Protein AF-A0A1R4EZ30-F1 (afdb_monomer)

Solvent-accessible surface area (backbone atoms only — not comparable to full-atom values): 6349 Å² total; per-residue (Å²): 131,47,64,68,58,52,52,51,21,51,52,27,35,26,54,38,19,39,75,70,25,62,59,92,48,72,68,24,15,54,49,21,16,50,51,46,40,50,53,52,49,49,54,35,46,40,37,60,37,100,76,31,80,46,94,45,74,69,58,26,53,51,50,49,53,49,52,48,48,50,13,27,54,27,31,26,77,72,72,31,64,71,54,16,51,53,50,44,51,52,48,58,74,43,53,74,76,66,84,68,74,74,58,75,77,69,88,73,63,86,79,79,74,83,131

Secondary structure (DSSP, 8-state):
--HHHHHHHHHHHHHHHHHSSSSSSHHHHHHHHHHHHHHHHHHHHHHTSTT-S---HHHHHHHHHHHHHHHHHHHHHHH-HHHHHHHHHHHHHHS--TTSS-PPP-S--------

Nearest PDB structures (foldseek):
  5h9f-assembly1_A  TM=3.332E-01  e=7.995E+00  Escherichia coli K-12

Sequence (115 aa):
MAFVVEVVAFVSLGIWGWRHGFGDSTAGKWLGMLAVLAVAVALWALFVSPQSVFTVPALELVLRVVILGCGVLALGTIAGTAWAVAFGLIAAANSPSSTWDRSPADPAGPRFGRP

Structure (mmCIF, N/CA/C/O backbone):
data_AF-A0A1R4EZ30-F1
#
_entry.id   AF-A0A1R4EZ30-F1
#
loop_
_atom_site.group_PDB
_atom_site.id
_atom_site.type_symbol
_atom_site.label_atom_id
_atom_site.label_alt_id
_atom_site.label_comp_id
_atom_site.label_asym_id
_atom_site.label_entity_id
_atom_site.label_seq_id
_atom_site.pdbx_PDB_ins_code
_atom_site.Cartn_x
_atom_site.Cartn_y
_atom_site.Cartn_z
_atom_site.occupancy
_atom_site.B_iso_or_equiv
_atom_site.auth_seq_id
_atom_site.auth_comp_id
_atom_site.auth_asym_id
_atom_site.auth_atom_id
_atom_site.pdbx_PDB_model_num
ATOM 1 N N . MET A 1 1 ? -4.551 -7.590 14.679 1.00 50.44 1 MET A N 1
ATOM 2 C CA . MET A 1 1 ? -3.095 -7.547 14.420 1.00 50.44 1 MET A CA 1
ATOM 3 C C . MET A 1 1 ? -2.879 -7.346 12.923 1.00 50.44 1 MET A C 1
ATOM 5 O O . MET A 1 1 ? -2.882 -8.319 12.192 1.00 50.44 1 MET A O 1
ATOM 9 N N . ALA A 1 2 ? -2.763 -6.099 12.452 1.00 69.38 2 ALA A N 1
ATOM 10 C CA . ALA A 1 2 ? -2.714 -5.781 11.013 1.00 69.38 2 ALA A CA 1
ATOM 11 C C . ALA A 1 2 ? -1.304 -5.427 10.488 1.00 69.38 2 ALA A C 1
ATOM 13 O O . ALA A 1 2 ? -1.125 -5.231 9.291 1.00 69.38 2 ALA A O 1
ATOM 14 N N . PHE A 1 3 ? -0.292 -5.378 11.363 1.00 73.75 3 PHE A N 1
ATOM 15 C CA . PHE A 1 3 ? 1.050 -4.888 11.024 1.00 73.75 3 PHE A CA 1
ATOM 16 C C . PHE A 1 3 ? 1.721 -5.678 9.890 1.00 73.75 3 PHE A C 1
ATOM 18 O O . PHE A 1 3 ? 2.305 -5.092 8.988 1.00 73.75 3 PHE A O 1
ATOM 25 N N . VAL A 1 4 ? 1.586 -7.009 9.885 1.00 79.19 4 VAL A N 1
ATOM 26 C CA . VAL A 1 4 ? 2.168 -7.856 8.827 1.00 79.19 4 VAL A CA 1
ATOM 27 C C . VAL A 1 4 ? 1.574 -7.519 7.457 1.00 79.19 4 VAL A C 1
ATOM 29 O O . VAL A 1 4 ? 2.306 -7.423 6.477 1.00 79.19 4 VAL A O 1
ATOM 32 N N . VAL A 1 5 ? 0.259 -7.291 7.390 1.00 80.12 5 VAL A N 1
ATOM 33 C CA . VAL A 1 5 ? -0.429 -6.915 6.146 1.00 80.12 5 VAL A CA 1
ATOM 34 C C . VAL A 1 5 ? 0.079 -5.562 5.644 1.00 80.12 5 VAL A C 1
ATOM 36 O O . VAL A 1 5 ? 0.346 -5.409 4.455 1.00 80.12 5 VAL A O 1
ATOM 39 N N . GLU A 1 6 ? 0.272 -4.599 6.545 1.00 81.38 6 GLU A N 1
ATOM 40 C CA . GLU A 1 6 ? 0.814 -3.280 6.201 1.00 81.38 6 GLU A CA 1
ATOM 41 C C . GLU A 1 6 ? 2.249 -3.380 5.671 1.00 81.38 6 GLU A C 1
ATOM 43 O O . GLU A 1 6 ? 2.558 -2.803 4.629 1.00 81.38 6 GLU A O 1
ATOM 48 N N . VAL A 1 7 ? 3.106 -4.184 6.307 1.00 84.62 7 VAL A N 1
ATOM 49 C CA . VAL A 1 7 ? 4.475 -4.431 5.826 1.00 84.62 7 VAL A CA 1
ATOM 50 C C . VAL A 1 7 ? 4.465 -5.039 4.422 1.00 84.62 7 VAL A C 1
ATOM 52 O O . VAL A 1 7 ? 5.203 -4.576 3.553 1.00 84.62 7 VAL A O 1
ATOM 55 N N . VAL A 1 8 ? 3.608 -6.029 4.161 1.00 85.56 8 VAL A N 1
ATOM 56 C CA . VAL A 1 8 ? 3.484 -6.632 2.823 1.00 85.56 8 VAL A CA 1
ATOM 57 C C . VAL A 1 8 ? 3.014 -5.604 1.791 1.00 85.56 8 VAL A C 1
ATOM 59 O O . VAL A 1 8 ? 3.546 -5.583 0.677 1.00 85.56 8 VAL A O 1
ATOM 62 N N . ALA A 1 9 ? 2.079 -4.718 2.146 1.00 85.00 9 ALA A N 1
ATOM 63 C CA . ALA A 1 9 ? 1.649 -3.634 1.265 1.00 85.00 9 ALA A CA 1
ATOM 64 C C . ALA A 1 9 ? 2.809 -2.681 0.937 1.00 85.00 9 ALA A C 1
ATOM 66 O O . ALA A 1 9 ? 3.036 -2.387 -0.238 1.00 85.00 9 ALA A O 1
ATOM 67 N N . PHE A 1 10 ? 3.591 -2.259 1.937 1.00 86.88 10 PHE A N 1
ATOM 68 C CA . PHE A 1 10 ? 4.755 -1.396 1.716 1.00 86.88 10 PHE A CA 1
ATOM 69 C C . PHE A 1 10 ? 5.820 -2.067 0.850 1.00 86.88 10 PHE A C 1
ATOM 71 O O . PHE A 1 10 ? 6.312 -1.451 -0.093 1.00 86.88 10 PHE A O 1
ATOM 78 N N . VAL A 1 11 ? 6.145 -3.335 1.109 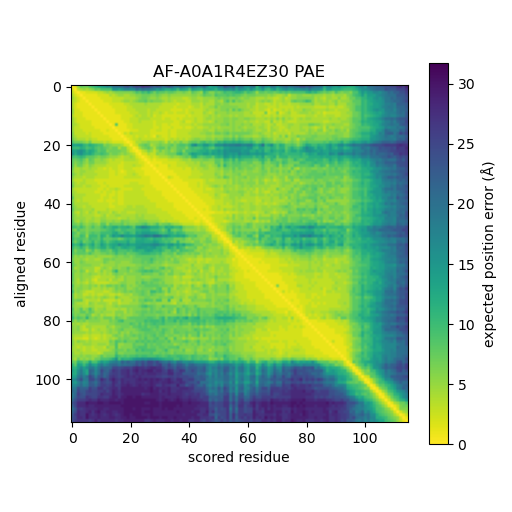1.00 89.38 11 VAL A N 1
ATOM 79 C CA . VAL A 1 11 ? 7.104 -4.090 0.287 1.00 89.38 11 VAL A CA 1
ATOM 80 C C . VAL A 1 11 ? 6.612 -4.187 -1.158 1.00 89.38 11 VAL A C 1
ATOM 82 O O . VAL A 1 11 ? 7.376 -3.921 -2.085 1.00 89.38 11 VAL A O 1
ATOM 85 N N . SER A 1 12 ? 5.329 -4.494 -1.358 1.00 87.00 12 SER A N 1
ATOM 86 C CA . SER A 1 12 ? 4.723 -4.576 -2.692 1.00 87.00 12 SER A CA 1
ATOM 87 C C . SER A 1 12 ? 4.796 -3.234 -3.423 1.00 87.00 12 SER A C 1
ATOM 89 O O . SER A 1 12 ? 5.188 -3.190 -4.587 1.00 87.00 12 SER A O 1
ATOM 91 N N . LEU A 1 13 ? 4.497 -2.131 -2.730 1.00 86.19 13 LEU A N 1
ATOM 92 C CA . LEU A 1 13 ? 4.601 -0.775 -3.272 1.00 86.19 13 LEU A CA 1
ATOM 93 C C . LEU A 1 13 ? 6.040 -0.377 -3.601 1.00 86.19 13 LEU A C 1
ATOM 95 O O . LEU A 1 13 ? 6.281 0.217 -4.650 1.00 86.19 13 LEU A O 1
ATOM 99 N N . GLY A 1 14 ? 7.002 -0.742 -2.753 1.00 86.69 14 GLY A N 1
ATOM 100 C CA . GLY A 1 14 ? 8.421 -0.516 -3.014 1.00 86.69 14 GLY A CA 1
ATOM 101 C C . GLY A 1 14 ? 8.900 -1.265 -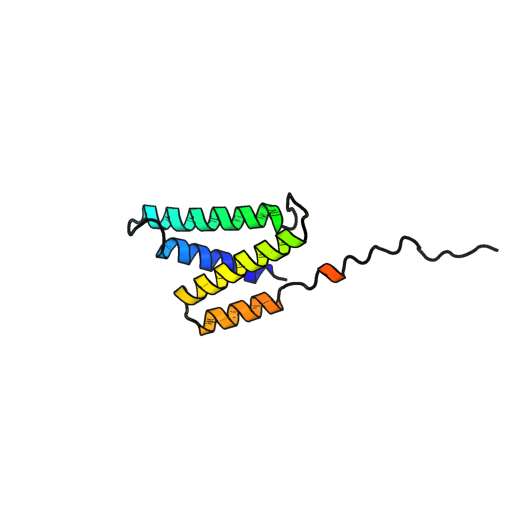4.258 1.00 86.69 14 GLY A C 1
ATOM 102 O O . GLY A 1 14 ? 9.528 -0.670 -5.133 1.00 86.69 14 GLY A O 1
ATOM 103 N N . ILE A 1 15 ? 8.538 -2.546 -4.393 1.00 89.06 15 ILE A N 1
ATOM 104 C CA . ILE A 1 15 ? 8.855 -3.351 -5.585 1.00 89.06 15 ILE A CA 1
ATOM 105 C C . ILE A 1 15 ? 8.164 -2.776 -6.828 1.00 89.06 15 ILE A C 1
ATOM 107 O O . ILE A 1 15 ? 8.761 -2.741 -7.906 1.00 89.06 15 ILE A O 1
ATOM 111 N N . TRP A 1 16 ? 6.924 -2.302 -6.700 1.00 89.94 16 TRP A N 1
ATOM 112 C CA . TRP A 1 16 ? 6.216 -1.659 -7.803 1.00 89.94 16 TRP A CA 1
ATOM 113 C C . TRP A 1 16 ? 6.901 -0.358 -8.239 1.00 89.94 16 TRP A C 1
ATOM 115 O O . TRP A 1 16 ? 7.166 -0.196 -9.431 1.00 89.94 16 TRP A O 1
ATOM 125 N N . GLY A 1 17 ? 7.281 0.503 -7.289 1.00 84.69 17 GLY A N 1
ATOM 126 C CA . GLY A 1 17 ? 8.029 1.740 -7.539 1.00 84.69 17 GLY A CA 1
ATOM 127 C C . GLY A 1 17 ? 9.432 1.501 -8.104 1.00 84.69 17 GLY A C 1
ATOM 128 O O . GLY A 1 17 ? 9.914 2.296 -8.904 1.00 84.69 17 GLY A O 1
ATOM 129 N N . TRP A 1 18 ? 10.067 0.376 -7.768 1.00 86.44 18 TRP A N 1
ATOM 130 C CA . TRP A 1 18 ? 11.312 -0.065 -8.402 1.00 86.44 18 TRP A CA 1
ATOM 131 C C . TRP A 1 18 ? 11.112 -0.474 -9.867 1.00 86.44 18 TRP A C 1
ATOM 133 O O . TRP A 1 18 ? 11.945 -0.175 -10.721 1.00 86.44 18 TRP A O 1
ATOM 143 N N . ARG A 1 19 ? 10.019 -1.187 -10.167 1.00 86.44 19 ARG A N 1
ATOM 144 C CA . ARG A 1 19 ? 9.719 -1.701 -11.515 1.00 86.44 19 ARG A CA 1
ATOM 145 C C . ARG A 1 19 ? 9.191 -0.627 -12.469 1.00 86.44 19 ARG A C 1
ATOM 147 O O . ARG A 1 19 ? 9.505 -0.689 -13.649 1.00 86.44 19 ARG A O 1
ATOM 154 N N . HIS A 1 20 ? 8.407 0.323 -11.960 1.00 83.19 20 HIS A N 1
ATOM 155 C CA . HIS A 1 20 ? 7.706 1.354 -12.743 1.00 83.19 20 HIS A CA 1
ATOM 156 C C . HIS A 1 20 ? 8.188 2.777 -12.416 1.00 83.19 20 HIS A C 1
ATOM 158 O O . HIS A 1 20 ? 7.484 3.749 -12.681 1.00 83.19 20 HIS A O 1
ATOM 16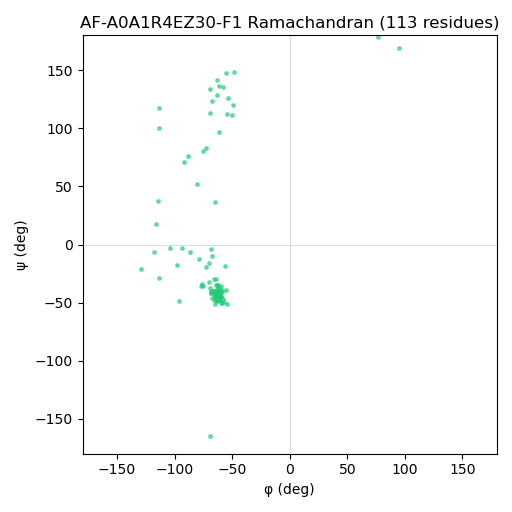4 N N . GLY A 1 21 ? 9.358 2.898 -11.785 1.00 76.88 21 GLY A N 1
ATOM 165 C CA . GLY A 1 21 ? 9.948 4.170 -11.379 1.00 76.88 21 GLY A CA 1
ATOM 166 C C . GLY A 1 21 ? 10.424 5.033 -12.549 1.00 76.88 21 GLY A C 1
ATOM 167 O O . GLY A 1 21 ? 10.081 4.819 -13.710 1.00 76.88 21 GLY A O 1
ATOM 168 N N . PHE A 1 22 ? 11.244 6.036 -12.237 1.00 79.38 22 PHE A N 1
ATOM 169 C CA . PHE A 1 22 ? 11.663 7.057 -13.199 1.00 79.38 22 PHE A CA 1
ATOM 170 C C . PHE A 1 22 ? 12.713 6.529 -14.195 1.00 79.38 22 PHE A C 1
ATOM 172 O O . PHE A 1 22 ? 13.910 6.780 -14.059 1.00 79.38 22 PHE A O 1
ATOM 179 N N . GLY A 1 23 ? 12.250 5.811 -15.220 1.00 75.81 23 GLY A N 1
ATOM 180 C CA . GLY A 1 23 ? 13.068 5.281 -16.313 1.00 75.81 23 GLY A CA 1
ATOM 181 C C . GLY A 1 23 ? 13.886 4.035 -15.951 1.00 75.81 23 GLY A C 1
ATOM 182 O O . GLY A 1 23 ? 13.880 3.554 -14.820 1.00 75.81 23 GLY A O 1
ATOM 183 N N . ASP A 1 24 ? 14.624 3.507 -16.931 1.00 82.44 24 ASP A N 1
ATOM 184 C CA . ASP A 1 24 ? 15.331 2.222 -16.796 1.00 82.44 24 ASP A CA 1
ATOM 185 C C . ASP A 1 24 ? 16.649 2.285 -16.016 1.00 82.44 24 ASP A C 1
ATOM 187 O O . ASP A 1 24 ? 17.197 1.243 -15.633 1.00 82.44 24 ASP A O 1
ATOM 191 N N . SER A 1 25 ? 17.153 3.49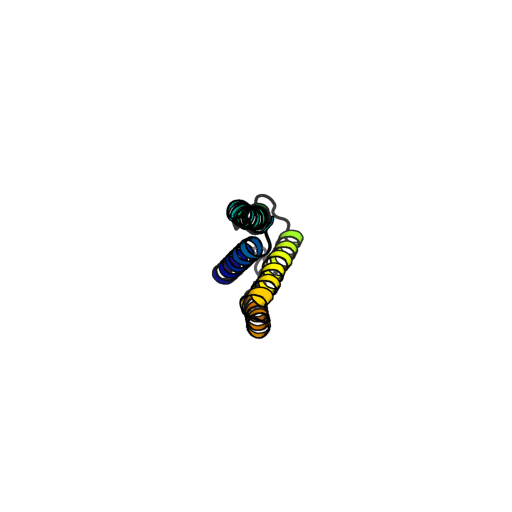5 -15.755 1.00 88.81 25 SER A N 1
ATOM 192 C CA . SER A 1 25 ? 18.402 3.701 -15.021 1.00 88.81 25 SER A CA 1
ATOM 193 C C . SER A 1 25 ? 18.304 3.179 -13.584 1.00 88.81 25 SER A C 1
ATOM 195 O O . SER A 1 25 ? 17.292 3.359 -12.905 1.00 88.81 25 SER A O 1
ATOM 197 N N . THR A 1 26 ? 19.382 2.575 -13.075 1.00 88.25 26 THR A N 1
ATOM 198 C CA . THR A 1 26 ? 19.438 2.067 -11.693 1.00 88.25 26 THR A CA 1
ATOM 199 C C . THR A 1 26 ? 19.109 3.156 -10.669 1.00 88.25 26 THR A C 1
ATOM 201 O O . THR A 1 26 ? 18.395 2.898 -9.704 1.00 88.25 26 THR A O 1
ATOM 204 N N . ALA A 1 27 ? 19.581 4.386 -10.899 1.00 88.69 27 ALA A N 1
ATOM 205 C CA . ALA A 1 27 ? 19.275 5.527 -10.042 1.00 88.69 27 ALA A CA 1
ATOM 206 C C . ALA A 1 27 ? 17.777 5.872 -10.062 1.00 88.69 27 ALA A C 1
ATOM 208 O O . ALA A 1 27 ? 17.191 6.073 -9.002 1.00 88.69 27 ALA A O 1
ATOM 209 N N . GLY A 1 28 ? 17.142 5.869 -11.238 1.00 87.12 28 GLY A N 1
ATOM 210 C CA . GLY A 1 28 ? 15.708 6.123 -11.397 1.00 87.12 28 GLY A CA 1
ATOM 211 C C . GLY A 1 28 ? 14.813 5.086 -10.713 1.00 87.12 28 GLY A C 1
ATOM 212 O O . GLY A 1 28 ? 13.788 5.445 -10.128 1.00 87.12 28 GLY A O 1
ATOM 213 N N . LYS A 1 29 ? 15.241 3.818 -10.696 1.00 88.31 29 LYS A N 1
ATOM 214 C CA . LYS A 1 29 ? 14.559 2.729 -9.975 1.00 88.31 29 LYS A CA 1
ATOM 215 C C . LYS A 1 29 ? 14.628 2.904 -8.457 1.00 88.31 29 LYS A C 1
ATOM 217 O O . LYS A 1 29 ? 13.598 2.812 -7.789 1.00 88.31 29 LYS A O 1
ATOM 222 N N . TRP A 1 30 ? 15.809 3.231 -7.915 1.00 90.31 30 TRP A N 1
ATOM 223 C CA . TRP A 1 30 ? 15.954 3.577 -6.492 1.00 90.31 30 TRP A CA 1
ATOM 224 C C . TRP A 1 30 ? 15.106 4.795 -6.130 1.00 90.31 30 TRP A C 1
ATOM 226 O O . TRP A 1 30 ? 14.409 4.771 -5.119 1.00 90.31 30 TRP A O 1
ATOM 236 N N . LEU A 1 31 ? 15.116 5.833 -6.970 1.00 91.56 31 LEU A N 1
ATOM 237 C CA . LEU A 1 31 ? 14.328 7.045 -6.747 1.00 91.56 31 LEU A CA 1
ATOM 238 C C . LEU A 1 31 ? 12.824 6.755 -6.733 1.00 91.56 31 LEU A C 1
ATOM 240 O O . LEU A 1 31 ? 12.128 7.235 -5.845 1.00 91.56 31 LEU A O 1
ATOM 244 N N . GLY A 1 32 ? 12.330 5.942 -7.672 1.00 87.19 32 GLY A N 1
ATOM 245 C CA . GLY A 1 32 ? 10.925 5.531 -7.726 1.00 87.19 32 GLY A CA 1
ATOM 246 C C . GLY A 1 32 ? 10.500 4.740 -6.489 1.00 87.19 32 GLY A C 1
ATOM 247 O O . GLY A 1 32 ? 9.494 5.067 -5.861 1.00 87.19 32 GLY A O 1
ATOM 248 N N . MET A 1 33 ? 11.302 3.751 -6.083 1.00 90.12 33 MET A N 1
ATOM 249 C CA . MET A 1 33 ? 11.056 2.977 -4.863 1.00 90.12 33 MET A CA 1
ATOM 250 C C . MET A 1 33 ? 11.037 3.867 -3.614 1.00 90.12 33 MET A C 1
ATOM 252 O O . MET A 1 33 ? 10.095 3.797 -2.824 1.00 90.12 33 MET A O 1
ATOM 256 N N . LEU A 1 34 ? 12.058 4.713 -3.438 1.00 90.94 34 LEU A N 1
ATOM 257 C CA . LEU A 1 34 ? 12.172 5.593 -2.275 1.00 90.94 34 LEU A CA 1
ATOM 258 C C . LEU A 1 34 ? 11.058 6.638 -2.240 1.00 90.94 34 LEU A C 1
ATOM 260 O O . LEU A 1 34 ? 10.513 6.882 -1.170 1.00 90.94 34 LEU A O 1
ATOM 264 N N . ALA A 1 35 ? 10.679 7.216 -3.381 1.00 88.38 35 ALA A N 1
ATOM 265 C CA . ALA A 1 35 ? 9.592 8.187 -3.453 1.00 88.38 35 ALA A CA 1
ATOM 266 C C . ALA A 1 35 ? 8.249 7.563 -3.047 1.00 88.38 35 ALA A C 1
ATOM 268 O O . ALA A 1 35 ? 7.547 8.113 -2.199 1.00 88.38 35 ALA A O 1
ATOM 269 N N . VAL A 1 36 ? 7.912 6.390 -3.599 1.00 89.00 36 VAL A N 1
ATOM 270 C CA . VAL A 1 36 ? 6.664 5.684 -3.266 1.00 89.00 36 VAL A CA 1
ATOM 271 C C . VAL A 1 36 ? 6.635 5.296 -1.787 1.00 89.00 36 VAL A C 1
ATOM 273 O O . VAL A 1 36 ? 5.639 5.547 -1.107 1.00 89.00 36 VAL A O 1
ATOM 276 N N . LEU A 1 37 ? 7.730 4.731 -1.267 1.00 89.56 37 LEU A N 1
ATOM 277 C CA . LEU A 1 37 ? 7.822 4.363 0.146 1.00 89.56 37 LEU A CA 1
ATOM 278 C C . LEU A 1 37 ? 7.764 5.583 1.064 1.00 89.56 37 LEU A C 1
ATOM 280 O O . LEU A 1 37 ? 7.042 5.546 2.055 1.00 89.56 37 LEU A O 1
ATOM 284 N N . ALA A 1 38 ? 8.468 6.667 0.738 1.00 88.69 38 ALA A N 1
ATOM 285 C CA . ALA A 1 38 ? 8.468 7.884 1.543 1.00 88.69 38 ALA A CA 1
ATOM 286 C C . ALA A 1 38 ? 7.060 8.476 1.655 1.00 88.69 38 ALA A C 1
ATOM 288 O O . ALA A 1 38 ? 6.622 8.793 2.758 1.00 88.69 38 ALA A O 1
ATOM 289 N N . VAL A 1 39 ? 6.323 8.563 0.542 1.00 87.50 39 VAL A N 1
ATOM 290 C CA . VAL A 1 39 ? 4.936 9.049 0.545 1.00 87.50 39 VAL A CA 1
ATOM 291 C C . VAL A 1 39 ? 4.033 8.121 1.357 1.00 87.50 39 VAL A C 1
ATOM 293 O O . VAL A 1 39 ? 3.287 8.589 2.216 1.00 87.50 39 VAL A O 1
ATOM 296 N N . ALA A 1 40 ? 4.113 6.808 1.129 1.00 87.50 40 ALA A N 1
ATOM 297 C CA . ALA A 1 40 ? 3.255 5.844 1.811 1.00 87.50 40 ALA A CA 1
ATOM 298 C C . ALA A 1 40 ? 3.515 5.814 3.330 1.00 87.50 40 ALA A C 1
ATOM 300 O O . ALA A 1 40 ? 2.569 5.838 4.119 1.00 87.50 40 ALA A O 1
ATOM 301 N N . VAL A 1 41 ? 4.785 5.817 3.746 1.00 87.81 41 VAL A N 1
ATOM 302 C CA . VAL A 1 41 ? 5.186 5.848 5.161 1.00 87.81 41 VAL A CA 1
ATOM 303 C C . VAL A 1 41 ? 4.832 7.184 5.804 1.00 87.81 41 VAL A C 1
ATOM 305 O O . VAL A 1 41 ? 4.353 7.182 6.932 1.00 87.81 41 VAL A O 1
ATOM 308 N N . ALA A 1 42 ? 5.008 8.313 5.111 1.00 86.88 42 ALA A N 1
ATOM 309 C CA . ALA A 1 42 ? 4.628 9.619 5.644 1.00 86.88 42 ALA A CA 1
ATOM 310 C C . ALA A 1 42 ? 3.119 9.694 5.912 1.00 86.88 42 ALA A C 1
ATOM 312 O O . ALA A 1 42 ? 2.712 10.071 7.008 1.00 86.88 42 ALA A O 1
ATOM 313 N N . LEU A 1 43 ? 2.288 9.273 4.953 1.00 82.31 43 LEU A N 1
ATOM 314 C CA . LEU A 1 43 ? 0.834 9.227 5.127 1.00 82.31 43 LEU A CA 1
ATOM 315 C C . LEU A 1 43 ? 0.424 8.282 6.264 1.00 82.31 43 LEU A C 1
ATOM 317 O O . LEU A 1 43 ? -0.441 8.620 7.072 1.00 82.31 43 LEU A O 1
ATOM 321 N N . TRP A 1 44 ? 1.075 7.124 6.365 1.00 84.75 44 TRP A N 1
ATOM 322 C CA . TRP A 1 44 ? 0.826 6.177 7.448 1.00 84.75 44 TRP A CA 1
ATOM 323 C C . TRP A 1 44 ? 1.233 6.741 8.815 1.00 84.75 44 TRP A C 1
ATOM 325 O O . TRP A 1 44 ? 0.442 6.711 9.753 1.00 84.75 44 TRP A O 1
ATOM 335 N N . ALA A 1 45 ? 2.429 7.317 8.936 1.00 84.12 45 ALA A N 1
ATOM 336 C CA . ALA A 1 45 ? 2.928 7.888 10.185 1.00 84.12 45 ALA A CA 1
ATOM 337 C C . ALA A 1 45 ? 2.060 9.056 10.666 1.00 84.12 45 ALA A C 1
ATOM 339 O O . ALA A 1 45 ? 1.851 9.228 11.865 1.00 84.12 45 ALA A O 1
ATOM 340 N N . LEU A 1 46 ? 1.533 9.837 9.726 1.00 82.44 46 LEU A N 1
ATOM 341 C CA . LEU A 1 46 ? 0.782 11.042 10.025 1.00 82.44 46 LEU A CA 1
ATOM 342 C C . LEU A 1 46 ? -0.648 10.750 10.514 1.00 82.44 46 LEU A C 1
ATOM 344 O O . LEU A 1 46 ? -1.138 11.468 11.387 1.00 82.44 46 LEU A O 1
ATOM 348 N N . PHE A 1 47 ? -1.286 9.691 9.996 1.00 77.69 47 PHE A N 1
ATOM 349 C CA . PHE A 1 47 ? -2.724 9.443 10.190 1.00 77.69 47 PHE A CA 1
ATOM 350 C C . PHE A 1 47 ? -3.110 8.046 10.688 1.00 77.69 47 PHE A C 1
ATOM 352 O O . PHE A 1 47 ? -4.214 7.885 11.193 1.00 77.69 47 PHE A O 1
ATOM 359 N N . VAL A 1 48 ? -2.256 7.034 10.511 1.00 72.69 48 VAL A N 1
ATOM 360 C CA . VAL A 1 48 ? -2.588 5.620 10.794 1.00 72.69 48 VAL A CA 1
ATOM 361 C C . VAL A 1 48 ? -1.770 5.052 11.957 1.00 72.69 48 VAL A C 1
ATOM 363 O O . VAL A 1 48 ? -2.227 4.153 12.658 1.00 72.69 48 VAL A O 1
ATOM 366 N N . SER A 1 49 ? -0.560 5.568 12.178 1.00 75.56 49 SER A N 1
ATOM 367 C CA . SER A 1 49 ? 0.316 5.156 13.277 1.00 75.56 49 SER A CA 1
ATOM 368 C C . SER A 1 49 ? -0.377 5.280 14.647 1.00 75.56 49 SER A C 1
ATOM 370 O O . SER A 1 49 ? -1.121 6.232 14.869 1.00 75.56 49 SER A O 1
ATOM 372 N N . PRO A 1 50 ? -0.066 4.406 15.627 1.00 67.31 50 PRO A N 1
ATOM 373 C CA . PRO A 1 50 ? -0.513 4.558 17.020 1.00 67.31 50 PRO A CA 1
ATOM 374 C C . PRO A 1 50 ? -0.113 5.896 17.661 1.00 67.31 50 PRO A C 1
ATOM 376 O O . PRO A 1 50 ? -0.643 6.277 18.701 1.00 67.31 50 PRO A O 1
ATOM 379 N N . GLN A 1 51 ? 0.877 6.572 17.076 1.00 71.69 51 GLN A N 1
ATOM 380 C CA . GLN A 1 51 ? 1.340 7.910 17.440 1.00 71.69 51 GLN A CA 1
ATOM 381 C C . GLN A 1 51 ? 1.053 8.905 16.301 1.00 71.69 51 GLN A C 1
ATOM 383 O O . GLN A 1 51 ? 1.884 9.759 15.996 1.00 71.69 51 GLN A O 1
ATOM 388 N N . SER A 1 52 ? -0.084 8.759 15.614 1.00 77.69 52 SER A N 1
ATOM 389 C CA . SER A 1 52 ? -0.514 9.672 14.554 1.00 77.69 52 SER A CA 1
ATOM 390 C C . SER A 1 52 ? -0.618 11.098 15.087 1.00 77.69 52 SER A C 1
ATOM 392 O O . SER A 1 52 ? -1.214 11.325 16.142 1.00 77.69 52 SER A O 1
ATOM 394 N N . VAL A 1 53 ? -0.102 12.064 14.329 1.00 77.56 53 VAL A N 1
ATOM 395 C CA . VAL A 1 53 ? -0.177 13.487 14.696 1.00 77.56 53 VAL A CA 1
ATOM 396 C C . VAL A 1 53 ? -1.614 14.005 14.580 1.00 77.56 53 VAL A C 1
ATOM 398 O O . VAL A 1 53 ? -2.025 14.858 15.365 1.00 77.56 53 VAL A O 1
ATOM 401 N N . PHE A 1 54 ? -2.394 13.474 13.629 1.00 74.56 54 PHE A N 1
ATOM 402 C CA . PHE A 1 54 ? -3.789 13.858 13.420 1.00 74.56 54 PHE A CA 1
ATOM 403 C C . PHE A 1 54 ? -4.749 12.712 13.729 1.00 74.56 54 PHE A C 1
ATOM 405 O O . PHE A 1 54 ? -4.783 11.700 13.033 1.00 74.56 54 PHE A O 1
ATOM 412 N N . THR A 1 55 ? -5.608 12.920 14.723 1.00 72.81 55 THR A N 1
ATOM 413 C CA . THR A 1 55 ? -6.618 11.946 15.150 1.00 72.81 55 THR A CA 1
ATOM 414 C C . THR A 1 55 ? -7.939 12.183 14.412 1.00 72.81 55 THR A C 1
ATOM 416 O O . THR A 1 55 ? -8.911 12.680 14.979 1.00 72.81 55 THR A O 1
ATOM 419 N N . VAL A 1 56 ? -7.974 11.871 13.113 1.00 79.25 56 VAL A N 1
ATOM 420 C CA . VAL A 1 56 ? -9.179 12.008 12.272 1.00 79.25 56 VAL A CA 1
ATOM 421 C C . VAL A 1 56 ? -9.648 10.61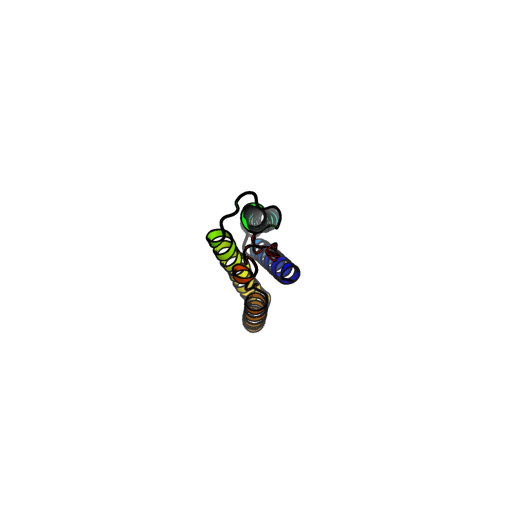4 11.828 1.00 79.25 56 VAL A C 1
ATOM 423 O O . VAL A 1 56 ? -9.106 10.080 10.859 1.00 79.25 56 VAL A O 1
ATOM 426 N N . PRO A 1 57 ? -10.675 10.022 12.477 1.00 76.38 57 PRO A N 1
ATOM 427 C CA . PRO A 1 57 ? -11.051 8.616 12.269 1.00 76.38 57 PRO A CA 1
ATOM 428 C C . PRO A 1 57 ? -11.435 8.281 10.824 1.00 76.38 57 PRO A C 1
ATOM 430 O O . PRO A 1 57 ? -11.145 7.199 10.322 1.00 76.38 57 PRO A O 1
ATOM 433 N N . ALA A 1 58 ? -12.091 9.221 10.137 1.00 78.12 58 ALA A N 1
ATOM 434 C CA . ALA A 1 58 ? -12.474 9.044 8.741 1.00 78.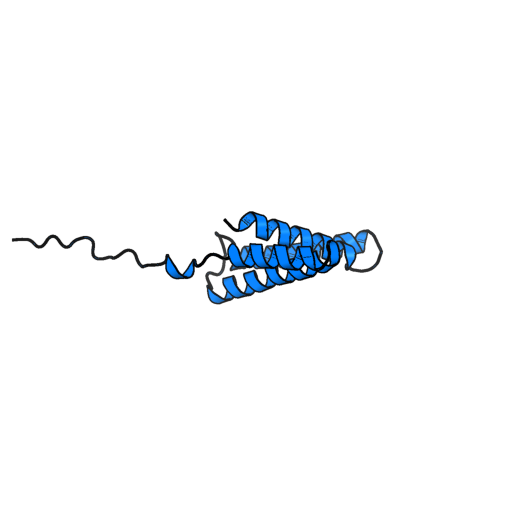12 58 ALA A CA 1
ATOM 435 C C . ALA A 1 58 ? -11.246 8.989 7.818 1.00 78.12 58 ALA A C 1
ATOM 437 O O . ALA A 1 58 ? -11.199 8.179 6.896 1.00 78.12 58 ALA A O 1
ATOM 438 N N . LEU A 1 59 ? -10.241 9.828 8.081 1.00 78.12 59 LEU A N 1
ATOM 439 C CA . LEU A 1 59 ? -9.045 9.921 7.250 1.00 78.12 59 LEU A CA 1
ATOM 440 C C . LEU A 1 59 ? -8.110 8.730 7.470 1.00 78.12 59 LEU A C 1
ATOM 442 O O . LEU A 1 59 ? -7.534 8.231 6.507 1.00 78.12 59 LEU A O 1
ATOM 446 N N . GLU A 1 60 ? -8.031 8.235 8.705 1.00 79.44 60 GLU A N 1
ATOM 447 C CA . GLU A 1 60 ? -7.360 6.978 9.042 1.00 79.44 60 GLU A CA 1
ATOM 448 C C . GLU A 1 60 ? -7.910 5.823 8.189 1.00 79.44 60 GLU A C 1
ATOM 450 O O . GLU A 1 60 ? -7.150 5.130 7.510 1.00 79.44 60 GLU A O 1
ATOM 455 N N . LEU A 1 61 ? -9.239 5.657 8.155 1.00 80.94 61 LEU A N 1
ATOM 456 C CA . LEU A 1 61 ? -9.884 4.599 7.376 1.00 80.94 61 LEU A CA 1
ATOM 457 C C . LEU A 1 61 ? -9.631 4.762 5.872 1.00 80.94 61 LEU A C 1
ATOM 459 O O . LEU A 1 61 ? -9.262 3.794 5.204 1.00 80.94 61 LEU A O 1
ATOM 463 N N . VAL A 1 62 ? -9.796 5.979 5.343 1.00 81.88 62 VAL A N 1
ATOM 464 C CA . VAL A 1 62 ? -9.568 6.275 3.920 1.00 81.88 62 VAL A CA 1
ATOM 465 C C . VAL A 1 62 ? -8.132 5.951 3.524 1.00 81.88 62 VAL A C 1
ATOM 467 O O . VAL A 1 62 ? -7.917 5.223 2.557 1.00 81.88 62 VAL A O 1
ATOM 470 N N . LEU A 1 63 ? -7.144 6.432 4.279 1.00 81.00 63 LEU A N 1
ATOM 471 C CA . LEU A 1 63 ? -5.738 6.175 3.974 1.00 81.00 63 LEU A CA 1
ATOM 472 C C . LEU A 1 63 ? -5.388 4.702 4.080 1.00 81.00 63 LEU A C 1
ATOM 474 O O . LEU A 1 63 ? -4.607 4.206 3.272 1.00 81.00 63 LEU A O 1
ATOM 478 N N . ARG A 1 64 ? -5.999 3.977 5.013 1.00 82.50 64 ARG A N 1
ATOM 479 C CA . ARG A 1 64 ? -5.788 2.538 5.117 1.00 82.50 64 ARG A CA 1
ATOM 480 C C . ARG A 1 64 ? -6.313 1.798 3.892 1.00 82.50 64 ARG A C 1
ATOM 482 O O . ARG A 1 64 ? -5.591 0.975 3.333 1.00 82.50 64 ARG A O 1
ATOM 489 N N . VAL A 1 65 ? -7.523 2.128 3.439 1.00 82.81 65 VAL A N 1
ATOM 490 C CA . VAL A 1 65 ? -8.099 1.570 2.204 1.00 82.81 65 VAL A CA 1
ATOM 491 C C . VAL A 1 65 ? -7.229 1.918 0.998 1.00 82.81 65 VAL A C 1
ATOM 493 O O . VAL A 1 65 ? -6.968 1.049 0.170 1.00 82.81 65 VAL A O 1
ATOM 496 N N . VAL A 1 66 ? -6.726 3.151 0.919 1.00 84.19 66 VAL A N 1
ATOM 497 C CA . VAL A 1 66 ? -5.846 3.591 -0.170 1.00 84.19 66 VAL A CA 1
ATOM 498 C C . VAL A 1 66 ? -4.517 2.833 -0.154 1.00 84.19 66 VAL A C 1
ATOM 500 O O . VAL A 1 66 ? -4.142 2.260 -1.171 1.00 84.19 66 VAL A O 1
ATOM 503 N N . ILE A 1 67 ? -3.814 2.772 0.979 1.00 83.62 67 ILE A N 1
ATOM 504 C CA . ILE A 1 67 ? -2.503 2.110 1.084 1.00 83.62 67 ILE A CA 1
ATOM 505 C C . ILE A 1 67 ? -2.633 0.609 0.803 1.00 83.62 67 ILE A C 1
ATOM 507 O O . ILE A 1 67 ? -1.862 0.060 0.013 1.00 83.62 67 ILE A O 1
ATOM 511 N N . LEU A 1 68 ? -3.626 -0.053 1.403 1.00 84.31 68 LEU A N 1
ATOM 512 C CA . LEU A 1 68 ? -3.862 -1.482 1.192 1.00 84.31 68 LEU A CA 1
ATOM 513 C C . LEU A 1 68 ? -4.338 -1.768 -0.234 1.00 84.31 68 LEU A C 1
ATOM 515 O O . LEU A 1 68 ? -3.850 -2.711 -0.849 1.00 84.31 68 LEU A O 1
ATOM 519 N N . GLY A 1 69 ? -5.226 -0.940 -0.788 1.00 82.00 69 GLY A N 1
ATOM 520 C CA . GLY A 1 69 ? -5.684 -1.051 -2.174 1.00 82.00 69 GLY A CA 1
ATOM 521 C C . GLY A 1 69 ? -4.539 -0.889 -3.173 1.00 82.00 69 GLY A C 1
ATOM 522 O O . GLY A 1 69 ? -4.384 -1.708 -4.078 1.00 82.00 69 GLY A O 1
ATOM 523 N N . CYS A 1 70 ? -3.668 0.099 -2.964 1.00 83.94 70 CYS A N 1
ATOM 524 C CA . CYS A 1 70 ? -2.448 0.263 -3.749 1.00 83.94 70 CYS A CA 1
ATOM 525 C C . CYS A 1 70 ? -1.506 -0.944 -3.587 1.00 83.94 70 CYS A C 1
ATOM 527 O O . CYS A 1 70 ? -0.936 -1.402 -4.574 1.00 83.94 70 CYS A O 1
ATOM 529 N N . GLY A 1 71 ? -1.390 -1.511 -2.381 1.00 81.50 71 GLY A N 1
ATOM 530 C CA . GLY A 1 71 ? -0.650 -2.751 -2.131 1.00 81.50 71 GLY A CA 1
ATOM 531 C C . GLY A 1 71 ? -1.212 -3.958 -2.894 1.00 81.50 71 GLY A C 1
ATOM 532 O O . GLY A 1 71 ? -0.446 -4.704 -3.497 1.00 81.50 71 GLY A O 1
ATOM 533 N N . VAL A 1 72 ? -2.539 -4.120 -2.935 1.00 85.25 72 VAL A N 1
ATOM 534 C CA . VAL A 1 72 ? -3.235 -5.164 -3.714 1.00 85.25 72 VAL A CA 1
ATOM 535 C C . VAL A 1 72 ? -2.950 -5.014 -5.207 1.00 85.25 72 VAL A C 1
ATOM 537 O O . VAL A 1 72 ? -2.584 -5.989 -5.864 1.00 85.25 72 VAL A O 1
ATOM 540 N N . LEU A 1 73 ? -3.080 -3.797 -5.741 1.00 86.44 73 LEU A N 1
ATOM 541 C CA . LEU A 1 73 ? -2.800 -3.508 -7.149 1.00 86.44 73 LEU A CA 1
ATOM 542 C C . LEU A 1 73 ? -1.332 -3.782 -7.488 1.00 86.44 73 LEU A C 1
ATOM 544 O O . LEU A 1 73 ? -1.044 -4.486 -8.457 1.00 86.44 73 LEU A O 1
ATOM 548 N N . ALA A 1 74 ? -0.410 -3.300 -6.653 1.00 84.75 74 ALA A N 1
ATOM 549 C CA . ALA A 1 74 ? 1.018 -3.553 -6.790 1.00 84.75 74 ALA A CA 1
ATOM 550 C C . ALA A 1 74 ? 1.317 -5.059 -6.787 1.00 84.75 74 ALA A C 1
ATOM 552 O O . ALA A 1 74 ? 1.972 -5.557 -7.704 1.00 84.75 74 ALA A O 1
ATOM 553 N N . LEU A 1 75 ? 0.777 -5.807 -5.822 1.00 85.62 75 LEU A N 1
ATOM 554 C CA . LEU A 1 75 ? 0.969 -7.253 -5.733 1.00 85.62 75 LEU A CA 1
ATOM 555 C C . LEU A 1 75 ? 0.400 -7.983 -6.956 1.00 85.62 75 LEU A C 1
ATOM 557 O O . LEU A 1 75 ? 1.029 -8.917 -7.450 1.00 85.62 75 LEU A O 1
ATOM 561 N N . GLY A 1 76 ? -0.725 -7.520 -7.505 1.00 85.12 76 GLY A N 1
ATOM 562 C CA . GLY A 1 76 ? -1.295 -8.051 -8.745 1.00 85.12 76 GLY A CA 1
ATOM 563 C C . GLY A 1 76 ? -0.347 -7.942 -9.937 1.00 85.12 76 GLY A C 1
ATOM 564 O O . GLY A 1 76 ? -0.220 -8.896 -10.701 1.00 85.12 76 GLY A O 1
ATOM 565 N N . THR A 1 77 ? 0.392 -6.836 -10.051 1.00 86.56 77 THR A N 1
ATOM 566 C CA . THR A 1 77 ? 1.420 -6.680 -11.100 1.00 86.56 77 THR A CA 1
ATOM 567 C C . THR A 1 77 ? 2.677 -7.522 -10.857 1.00 86.56 77 THR A C 1
ATOM 569 O O . THR A 1 77 ? 3.459 -7.749 -11.780 1.00 86.56 77 THR A O 1
ATOM 572 N N . ILE A 1 78 ? 2.909 -7.965 -9.618 1.00 86.06 78 ILE A N 1
ATOM 573 C CA . ILE A 1 78 ? 4.130 -8.679 -9.226 1.00 86.06 78 ILE A CA 1
ATOM 574 C C . ILE A 1 78 ? 3.936 -10.195 -9.265 1.00 86.06 78 ILE A C 1
ATOM 576 O O . ILE A 1 78 ? 4.785 -10.892 -9.817 1.00 86.06 78 ILE A O 1
ATOM 580 N N . ALA A 1 79 ? 2.850 -10.684 -8.669 1.00 85.31 79 ALA A N 1
ATOM 581 C CA . ALA A 1 79 ? 2.582 -12.099 -8.413 1.00 85.31 79 ALA A CA 1
ATOM 582 C C . ALA A 1 79 ? 1.321 -12.621 -9.130 1.00 85.31 79 ALA A C 1
ATOM 584 O O . ALA A 1 79 ? 1.065 -13.824 -9.124 1.00 85.31 79 ALA A O 1
ATOM 585 N N . GLY A 1 80 ? 0.544 -11.743 -9.771 1.00 85.00 80 GLY A N 1
ATOM 586 C CA . GLY A 1 80 ? -0.674 -12.096 -10.499 1.00 85.00 80 GLY A CA 1
ATOM 587 C C . GLY A 1 80 ? -1.962 -11.953 -9.681 1.00 85.00 80 GLY A C 1
ATOM 588 O O . GLY A 1 80 ? -1.959 -11.762 -8.463 1.00 85.00 80 GLY A O 1
ATOM 589 N N . THR A 1 81 ? -3.099 -12.053 -10.375 1.00 87.81 81 THR A N 1
ATOM 590 C CA . THR A 1 81 ? -4.434 -11.720 -9.846 1.00 87.81 81 THR A CA 1
ATOM 591 C C . THR A 1 81 ? -4.846 -12.560 -8.638 1.00 87.81 81 THR A C 1
ATOM 593 O O . THR A 1 81 ? -5.441 -12.031 -7.705 1.00 87.81 81 THR A O 1
ATOM 596 N N . ALA A 1 82 ? -4.510 -13.853 -8.614 1.00 86.81 82 ALA A N 1
ATOM 597 C CA . ALA A 1 82 ? -4.877 -14.742 -7.509 1.00 86.81 82 ALA A CA 1
ATOM 598 C C . ALA A 1 82 ? -4.272 -14.278 -6.170 1.00 86.81 82 ALA A C 1
ATOM 600 O O . ALA A 1 82 ? -4.966 -14.234 -5.155 1.00 86.81 82 ALA A O 1
ATOM 601 N N . TRP A 1 83 ? -3.003 -13.855 -6.184 1.00 84.38 83 TRP A N 1
ATOM 602 C CA . TRP A 1 83 ? -2.319 -13.324 -5.005 1.00 84.38 83 TRP A CA 1
ATOM 603 C C . TRP A 1 83 ? -2.864 -11.963 -4.580 1.00 84.38 83 TRP A C 1
ATOM 605 O O . TRP A 1 83 ? -3.012 -11.720 -3.385 1.00 84.38 83 TRP A O 1
ATOM 615 N N . ALA A 1 84 ? -3.224 -11.103 -5.537 1.00 84.19 84 ALA A N 1
ATOM 616 C CA . ALA A 1 84 ? -3.875 -9.827 -5.246 1.00 84.19 84 ALA A CA 1
ATOM 617 C C . ALA A 1 84 ? -5.219 -10.024 -4.531 1.00 84.19 84 ALA A C 1
ATOM 619 O O . ALA A 1 84 ? -5.469 -9.388 -3.508 1.00 84.19 84 ALA A O 1
ATOM 620 N N . VAL A 1 85 ? -6.056 -10.944 -5.024 1.00 88.06 85 VAL A N 1
ATOM 621 C CA . VAL A 1 85 ? -7.348 -11.267 -4.398 1.00 88.06 85 VAL A CA 1
ATOM 622 C C . VAL A 1 85 ? -7.140 -11.851 -3.003 1.00 88.06 85 VAL A C 1
ATOM 624 O O . VAL A 1 85 ? -7.757 -11.375 -2.054 1.00 88.06 85 VAL A O 1
ATOM 627 N N . ALA A 1 86 ? -6.240 -12.828 -2.848 1.00 86.88 86 ALA A N 1
ATOM 628 C CA . ALA A 1 86 ? -5.944 -13.424 -1.546 1.00 86.88 86 ALA A CA 1
ATOM 629 C C . ALA A 1 86 ? -5.464 -12.372 -0.532 1.00 86.88 86 ALA A C 1
ATOM 631 O O . ALA A 1 86 ? -5.979 -12.303 0.583 1.00 86.88 86 ALA A O 1
ATOM 632 N N . PHE A 1 87 ? -4.528 -11.508 -0.932 1.00 84.62 87 PHE A N 1
ATOM 633 C CA . PHE A 1 87 ? -4.033 -10.429 -0.082 1.00 84.62 87 PHE A CA 1
ATOM 634 C C . PHE A 1 87 ? -5.129 -9.415 0.263 1.00 84.62 87 PHE A C 1
ATOM 636 O O . PHE A 1 87 ? -5.257 -9.037 1.426 1.00 84.62 87 PHE A O 1
ATOM 643 N N . GLY A 1 88 ? -5.962 -9.027 -0.706 1.00 83.75 88 GLY A N 1
ATOM 644 C CA . GLY A 1 88 ? -7.094 -8.128 -0.480 1.00 83.75 88 GLY A CA 1
ATOM 645 C C . GLY A 1 88 ? -8.103 -8.694 0.519 1.00 83.75 88 GLY A C 1
ATOM 646 O O . GLY A 1 88 ? -8.541 -7.980 1.420 1.00 83.75 88 GLY A O 1
ATOM 647 N N . LEU A 1 89 ? -8.412 -9.991 0.424 1.00 86.94 89 LEU A N 1
ATOM 648 C CA . LEU A 1 89 ? -9.284 -10.679 1.380 1.00 86.94 89 LEU A CA 1
ATOM 649 C C . LEU A 1 89 ? -8.671 -10.722 2.784 1.00 86.94 89 LEU A C 1
ATOM 651 O O . LEU A 1 89 ? -9.357 -10.414 3.758 1.00 86.94 89 LEU A O 1
ATOM 655 N N . ILE A 1 90 ? -7.379 -11.045 2.898 1.00 86.19 90 ILE A N 1
ATOM 656 C CA . ILE A 1 90 ? -6.662 -11.039 4.182 1.00 86.19 90 ILE A CA 1
ATOM 657 C C . ILE A 1 90 ? -6.666 -9.632 4.789 1.00 86.19 90 ILE A C 1
ATOM 659 O O . ILE A 1 90 ? -6.919 -9.479 5.984 1.00 86.19 90 ILE A O 1
ATOM 663 N N . ALA A 1 91 ? -6.419 -8.601 3.983 1.00 83.06 91 ALA A N 1
ATOM 664 C CA . ALA A 1 91 ? -6.399 -7.212 4.422 1.00 83.06 91 ALA A CA 1
ATOM 665 C C . ALA A 1 91 ? -7.780 -6.725 4.892 1.00 83.06 91 ALA A C 1
ATOM 667 O O . ALA A 1 91 ? -7.887 -6.071 5.934 1.00 83.06 91 ALA A O 1
ATOM 668 N N . ALA A 1 92 ? -8.842 -7.097 4.174 1.00 80.44 92 ALA A N 1
ATOM 669 C CA . ALA A 1 92 ? -10.217 -6.805 4.566 1.00 80.44 92 ALA A CA 1
ATOM 670 C C . ALA A 1 92 ? -10.593 -7.515 5.876 1.00 80.44 92 ALA A C 1
ATOM 672 O O . ALA A 1 92 ? -11.117 -6.880 6.787 1.00 80.44 92 ALA A O 1
ATOM 673 N N . ALA A 1 93 ? -10.248 -8.798 6.018 1.00 81.12 93 ALA A N 1
ATOM 674 C CA . ALA A 1 93 ? -10.514 -9.571 7.233 1.00 81.12 93 ALA A CA 1
ATOM 675 C C . ALA A 1 93 ? -9.730 -9.064 8.459 1.00 81.12 93 ALA A C 1
ATOM 677 O O . ALA A 1 93 ? -10.195 -9.194 9.588 1.00 81.12 93 ALA A O 1
ATOM 678 N N . ASN A 1 94 ? -8.543 -8.483 8.249 1.00 77.44 94 ASN A N 1
ATOM 679 C CA . ASN A 1 94 ? -7.705 -7.927 9.316 1.00 77.44 94 ASN A CA 1
ATOM 680 C C . ASN A 1 94 ? -8.032 -6.470 9.668 1.00 77.44 94 ASN A C 1
ATOM 682 O O . ASN A 1 94 ? -7.457 -5.944 10.627 1.00 77.44 94 ASN A O 1
ATOM 686 N N . SER A 1 95 ? -8.920 -5.811 8.918 1.00 65.38 95 SER A N 1
ATOM 687 C CA . SER A 1 95 ? -9.326 -4.437 9.207 1.00 65.38 95 SER A CA 1
ATOM 688 C C . SER A 1 95 ? -10.154 -4.426 10.494 1.00 65.38 95 SER A C 1
ATOM 690 O O . SER A 1 95 ? -11.236 -5.012 10.530 1.00 65.38 95 SER A O 1
ATOM 692 N N . PRO A 1 96 ? -9.652 -3.818 11.583 1.00 57.94 96 PRO A N 1
ATOM 693 C CA . PRO A 1 96 ? -10.313 -3.907 12.865 1.00 57.94 96 PRO A CA 1
ATOM 694 C C . PRO A 1 96 ? -11.615 -3.115 12.804 1.00 57.94 96 PRO A C 1
ATOM 696 O O . PRO A 1 96 ? -11.640 -1.948 12.415 1.00 57.94 96 PRO A O 1
ATOM 699 N N . SER A 1 97 ? -12.684 -3.725 13.296 1.00 50.66 97 SER A N 1
ATOM 700 C CA . SER A 1 97 ? -13.948 -3.097 13.685 1.00 50.66 97 SER A CA 1
ATOM 701 C C . SER A 1 97 ? -13.773 -2.141 14.887 1.00 50.66 97 SER A C 1
ATOM 703 O O . SER A 1 97 ? -14.624 -2.059 15.768 1.00 50.66 97 SER A O 1
ATOM 705 N N . SER A 1 98 ? -12.645 -1.423 14.960 1.00 49.03 98 SER A N 1
ATOM 706 C CA . SER A 1 98 ? -12.173 -0.631 16.108 1.00 49.03 98 SER A CA 1
ATOM 707 C C . SER A 1 98 ? -13.029 0.604 16.405 1.00 49.03 98 SER A C 1
ATOM 709 O O . SER A 1 98 ? -12.783 1.306 17.385 1.00 49.03 98 SER A O 1
ATOM 711 N N . THR A 1 99 ? -14.037 0.895 15.589 1.00 53.59 99 THR A N 1
ATOM 712 C CA . THR A 1 99 ? -15.025 1.931 15.897 1.00 53.59 99 THR A CA 1
ATOM 713 C C . THR A 1 99 ? -15.951 1.539 17.049 1.00 53.59 99 THR A C 1
ATOM 715 O O . THR A 1 99 ? -16.591 2.423 17.605 1.00 53.59 99 THR A O 1
ATOM 718 N N . TRP A 1 100 ? -16.009 0.259 17.436 1.00 51.09 100 TRP A N 1
ATOM 719 C CA . TRP A 1 100 ? -16.977 -0.235 18.424 1.00 51.09 100 TRP A CA 1
ATOM 720 C C . TRP A 1 100 ? -16.440 -0.368 19.858 1.00 51.09 100 TRP A C 1
ATOM 722 O O . TRP A 1 100 ? -17.236 -0.405 20.788 1.00 51.09 100 TRP A O 1
AT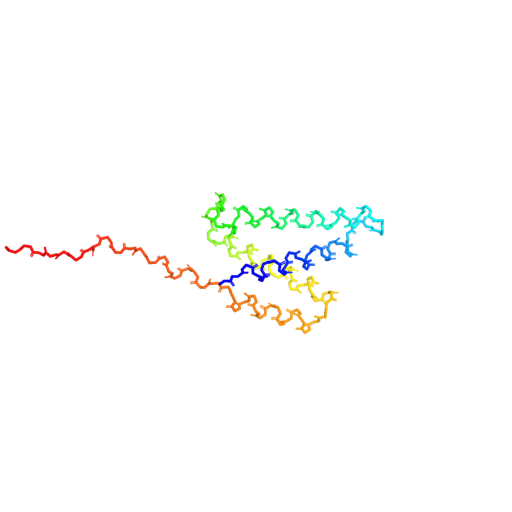OM 732 N N . ASP A 1 101 ? -15.118 -0.383 20.061 1.00 54.12 101 ASP A N 1
ATOM 733 C CA . ASP A 1 101 ? -14.515 -0.604 21.392 1.00 54.12 101 ASP A CA 1
ATOM 734 C C . ASP A 1 101 ? -14.196 0.699 22.149 1.00 54.12 101 ASP A C 1
ATOM 736 O O . ASP A 1 101 ? -13.816 0.698 23.315 1.00 54.12 101 ASP A O 1
ATOM 740 N N . ARG A 1 102 ? -14.429 1.861 21.521 1.00 58.91 102 ARG A N 1
ATOM 741 C CA . ARG A 1 102 ? -14.514 3.141 22.243 1.00 58.91 102 ARG A CA 1
ATOM 742 C C . ARG A 1 102 ? -15.899 3.291 22.870 1.00 58.91 102 ARG A C 1
ATOM 744 O O . ARG A 1 102 ? -16.577 4.291 22.648 1.00 58.91 102 ARG A O 1
ATOM 751 N N . SER A 1 103 ? -16.341 2.295 23.631 1.00 60.06 103 SER A N 1
ATOM 752 C CA . SER A 1 103 ? -17.403 2.556 24.594 1.00 60.06 103 SER A CA 1
ATOM 753 C C . SER A 1 103 ? -16.796 3.481 25.651 1.00 60.06 103 SER A C 1
ATOM 755 O O . SER A 1 103 ? -15.739 3.146 26.193 1.00 60.06 103 SER A O 1
ATOM 757 N N . PRO A 1 104 ? -17.367 4.670 25.909 1.00 62.75 104 PRO A N 1
ATOM 758 C CA . PRO A 1 104 ? -16.913 5.479 27.028 1.00 62.75 104 PRO A CA 1
ATOM 759 C C . PRO A 1 104 ? -16.960 4.596 28.276 1.00 62.75 104 PRO A C 1
ATOM 761 O O . PRO A 1 104 ? -17.990 3.977 28.541 1.00 62.75 104 PRO A O 1
ATOM 764 N N . ALA A 1 105 ? -15.842 4.491 29.002 1.00 63.16 105 ALA A N 1
ATOM 765 C CA . ALA A 1 105 ? -15.855 3.898 30.332 1.00 63.16 105 ALA A CA 1
ATOM 766 C C . ALA A 1 105 ? -16.992 4.574 31.097 1.00 63.16 105 ALA A C 1
ATOM 768 O O . ALA A 1 105 ? -17.00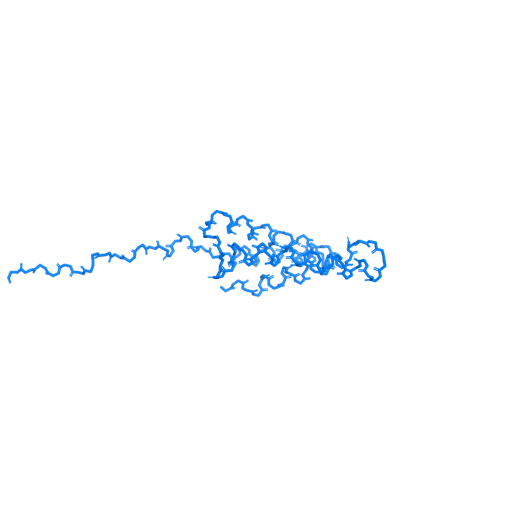0 5.803 31.176 1.00 63.16 105 ALA A O 1
ATOM 769 N N . ASP A 1 106 ? -17.973 3.797 31.558 1.00 61.84 106 ASP A N 1
ATOM 770 C CA . ASP A 1 106 ? -19.130 4.338 32.257 1.00 61.84 106 ASP A CA 1
ATOM 771 C C . ASP A 1 106 ? -18.625 5.195 33.433 1.00 61.84 106 ASP A C 1
ATOM 773 O O . ASP A 1 106 ? -18.018 4.654 34.364 1.00 61.84 106 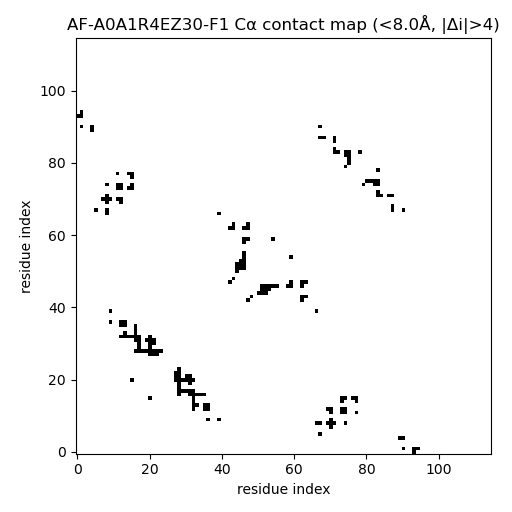ASP A O 1
ATOM 777 N N . PRO A 1 107 ? -18.802 6.532 33.412 1.00 64.19 107 PRO A N 1
ATOM 778 C CA . PRO A 1 107 ? -18.393 7.369 34.532 1.00 64.19 107 PRO A CA 1
ATOM 779 C C . PRO A 1 107 ? -19.257 7.096 35.772 1.00 64.19 107 PRO A C 1
ATOM 781 O O . PRO A 1 107 ? -18.932 7.564 36.866 1.00 64.19 107 PRO A O 1
ATOM 784 N N . ALA A 1 108 ? -20.345 6.331 35.640 1.00 63.47 108 ALA A N 1
ATOM 785 C CA . ALA A 1 108 ? -21.091 5.788 36.756 1.00 63.47 108 ALA A CA 1
ATOM 786 C C . ALA A 1 108 ? -20.517 4.424 37.174 1.00 63.47 108 ALA A C 1
ATOM 788 O O . ALA A 1 108 ? -21.127 3.375 36.990 1.00 63.47 108 ALA A O 1
ATOM 789 N N . GLY A 1 109 ? -19.371 4.449 37.863 1.00 66.75 109 GLY A N 1
ATOM 790 C CA . GLY A 1 109 ? -19.066 3.374 38.811 1.00 66.75 109 GLY A CA 1
ATOM 791 C C . GLY A 1 109 ? -20.280 3.135 39.729 1.00 66.75 109 GLY A C 1
ATOM 792 O O . GLY A 1 109 ? -21.035 4.085 39.980 1.00 66.75 109 GLY A O 1
ATOM 793 N N . PRO A 1 110 ? -20.515 1.897 40.206 1.00 68.88 110 PRO A N 1
ATOM 794 C CA . PRO A 1 110 ? -21.733 1.542 40.927 1.00 68.88 110 PRO A CA 1
ATOM 795 C C . PRO A 1 110 ? -21.999 2.549 42.047 1.00 68.88 110 PRO A C 1
ATOM 797 O O . PRO A 1 110 ? -21.247 2.647 43.019 1.00 68.88 110 PRO A O 1
ATOM 800 N N . ARG A 1 111 ? -23.067 3.340 41.885 1.00 69.31 111 ARG A N 1
ATOM 801 C CA . ARG A 1 111 ? -23.544 4.261 42.915 1.00 69.31 111 ARG A CA 1
ATOM 802 C C . ARG A 1 111 ? -24.181 3.411 43.999 1.00 69.31 111 ARG A C 1
ATOM 804 O O . ARG A 1 111 ? -25.391 3.202 44.005 1.00 69.31 111 ARG A O 1
ATOM 811 N N . PHE A 1 112 ? -23.350 2.896 44.896 1.00 74.50 112 PHE A N 1
ATOM 812 C CA . PHE A 1 112 ? -23.812 2.373 46.169 1.00 74.50 112 PHE A CA 1
ATOM 813 C C . PHE A 1 112 ? -24.473 3.538 46.914 1.00 74.50 112 PHE A C 1
ATOM 815 O O . PHE A 1 112 ? -23.810 4.415 47.469 1.00 74.50 112 PHE A O 1
ATOM 822 N N . GLY A 1 113 ? -25.800 3.603 46.804 1.00 69.19 113 GLY A N 1
ATOM 823 C CA . GLY A 1 113 ? -26.632 4.538 47.539 1.00 69.19 113 GLY A CA 1
ATOM 824 C C . GLY A 1 113 ? -26.510 4.251 49.029 1.00 69.19 113 GLY A C 1
ATOM 825 O O . GLY A 1 113 ? -26.669 3.111 49.459 1.00 69.19 113 GLY A O 1
ATOM 826 N N . ARG A 1 114 ? -26.214 5.297 49.802 1.00 53.81 114 ARG A N 1
ATOM 827 C CA . ARG A 1 114 ? -26.392 5.284 51.256 1.00 53.81 114 ARG A CA 1
ATOM 828 C C . ARG A 1 114 ? -27.876 5.074 51.565 1.00 53.81 114 ARG A C 1
ATOM 830 O O . ARG A 1 114 ? -28.719 5.688 50.906 1.00 53.81 114 ARG A O 1
ATOM 837 N N . PRO A 1 115 ? -28.186 4.222 52.539 1.00 63.66 115 PRO A N 1
ATOM 838 C CA . PRO A 1 115 ? -28.764 4.743 53.778 1.00 63.66 115 PRO A CA 1
ATOM 839 C C . PRO A 1 115 ? -27.773 4.692 54.943 1.00 63.66 115 PRO A C 1
ATOM 841 O O . PRO A 1 115 ? -27.101 3.652 55.117 1.00 63.66 115 PRO A O 1
#

pLDDT: mean 79.06, std 10.53, range [49.03, 91.56]

Foldseek 3Di:
DCVVLLVLLLVLQLVLQLVPFDDDDNVRSNVRSCVSNVVLVVLCCQDQDPNHPDPDVVSNVVSLCVSSVSSLVSVCVVPNNVVSVVSNVVSVVPPDPVVPPPPPPPPDDPPPDDD

Mean predicted aligned error: 9.99 Å

Radius of gyration: 19.62 Å; Cα contacts (8 Å, |Δi|>4): 108; chains: 1; bounding box: 48×29×71 Å